Protein AF-A0A1W2D1C5-F1 (afdb_monomer_lite)

Secondary structure (DSSP, 8-state):
--------TT-PPPPHHHHHH---SS---PPPPTTEEEEE-TTS-EEEEETTS--TTSPPPB--

Foldseek 3Di:
DDDDDPPPPPPDPQDPVRVVVPPQPEDDDDDEDAQWAWDADPSRYIDIDGQPDADPVRHGGHHD

Sequence (64 aa):
MKKSILNLVGAQELSKESQKSISGGCVKPTPPPPGYGVCLMANGCHYNIPCNAYCNNGTQPICP

Structure (mmCIF, N/CA/C/O backbone):
data_AF-A0A1W2D1C5-F1
#
_entry.id   AF-A0A1W2D1C5-F1
#
loop_
_atom_site.group_PDB
_atom_site.id
_atom_site.type_symbol
_atom_site.label_atom_id
_atom_site.label_alt_id
_atom_site.label_comp_id
_atom_site.label_asym_id
_atom_site.label_entity_id
_atom_site.label_seq_id
_atom_site.pdbx_PDB_ins_code
_atom_site.Cartn_x
_atom_site.Cartn_y
_atom_site.Cartn_z
_atom_site.occupancy
_atom_site.B_iso_or_equiv
_atom_site.auth_seq_id
_atom_site.auth_comp_id
_atom_site.auth_asym_id
_atom_site.auth_atom_id
_atom_site.pdbx_PDB_model_num
ATOM 1 N N . MET A 1 1 ? -24.826 30.965 17.318 1.00 47.12 1 MET A N 1
ATOM 2 C CA . MET A 1 1 ? -24.422 29.571 17.026 1.00 47.12 1 MET A CA 1
ATOM 3 C C . MET A 1 1 ? -24.716 28.724 18.260 1.00 47.12 1 MET A C 1
ATOM 5 O O . MET A 1 1 ? -24.142 28.995 19.307 1.00 47.12 1 MET A O 1
ATOM 9 N N . LYS A 1 2 ? -25.674 27.790 18.190 1.00 44.97 2 LYS A N 1
ATOM 10 C CA . LYS A 1 2 ? -26.021 26.912 19.322 1.00 44.97 2 LYS A CA 1
ATOM 11 C C . LYS A 1 2 ? -24.923 25.851 19.468 1.00 44.97 2 LYS A C 1
ATOM 13 O O . LYS A 1 2 ? -24.740 25.043 18.565 1.00 44.97 2 LYS A O 1
ATOM 18 N N . LYS A 1 3 ? -24.170 25.887 20.571 1.00 50.75 3 LYS A N 1
ATOM 19 C CA . LYS A 1 3 ? -23.205 24.840 20.933 1.00 50.75 3 LYS A CA 1
ATOM 20 C C . LYS A 1 3 ? -24.000 23.633 21.434 1.00 50.75 3 LYS A C 1
ATOM 22 O O . LYS A 1 3 ? -24.521 23.678 22.544 1.00 50.75 3 LYS A O 1
ATOM 27 N N . SER A 1 4 ? -24.129 22.586 20.621 1.00 53.06 4 SER A N 1
ATOM 28 C CA . SER A 1 4 ? -24.586 21.286 21.121 1.00 53.06 4 SER A CA 1
ATOM 29 C C . SER A 1 4 ? -23.495 20.718 22.020 1.00 53.06 4 SER A C 1
ATOM 31 O O . SER A 1 4 ? -22.421 20.357 21.546 1.00 53.06 4 SER A O 1
ATOM 33 N N . ILE A 1 5 ? -23.754 20.688 23.324 1.00 64.69 5 ILE A N 1
ATOM 34 C CA . ILE A 1 5 ? -22.917 19.973 24.285 1.00 64.69 5 ILE A CA 1
ATOM 35 C C . ILE A 1 5 ? -23.268 18.494 24.128 1.00 64.69 5 ILE A C 1
ATOM 37 O O . ILE A 1 5 ? -24.397 18.086 24.397 1.00 64.69 5 ILE A O 1
ATOM 41 N N . LEU A 1 6 ? -22.319 17.708 23.624 1.00 58.22 6 LEU A N 1
ATOM 42 C CA . LEU A 1 6 ? -22.459 16.264 23.489 1.00 58.22 6 LEU A CA 1
ATOM 43 C C . LEU A 1 6 ? -22.465 15.654 24.900 1.00 58.22 6 LEU A C 1
ATOM 45 O O . LEU A 1 6 ? -21.434 15.605 25.566 1.00 58.22 6 LEU A O 1
ATOM 49 N N . ASN A 1 7 ? -23.641 15.256 25.386 1.00 55.03 7 ASN A N 1
ATOM 50 C CA . ASN A 1 7 ? -23.805 14.667 26.713 1.00 55.03 7 ASN A CA 1
ATOM 51 C C . ASN A 1 7 ? -23.446 13.173 26.638 1.00 55.03 7 ASN A C 1
ATOM 53 O O . ASN A 1 7 ? -24.270 12.340 26.268 1.00 55.03 7 ASN A O 1
ATOM 57 N N . LEU A 1 8 ? -22.186 12.842 26.925 1.00 59.62 8 LEU A N 1
ATOM 58 C CA . LEU A 1 8 ? -21.621 11.485 26.864 1.00 59.62 8 LEU A CA 1
ATOM 59 C C . LEU A 1 8 ? -21.961 10.668 28.125 1.00 59.62 8 LEU A C 1
ATOM 61 O O . LEU A 1 8 ? -21.080 10.160 28.818 1.00 59.62 8 LEU A O 1
ATOM 65 N N . VAL A 1 9 ? -23.251 10.543 28.442 1.00 58.09 9 VAL A N 1
ATOM 66 C CA . VAL A 1 9 ? -23.710 9.680 29.539 1.00 58.09 9 VAL A CA 1
ATOM 67 C C . VAL A 1 9 ? -23.439 8.224 29.145 1.00 58.09 9 VAL A C 1
ATOM 69 O O . VAL A 1 9 ? -24.117 7.681 28.278 1.00 58.09 9 VAL A O 1
ATOM 72 N N . GLY A 1 10 ? -22.419 7.610 29.753 1.00 56.94 10 GLY A N 1
ATOM 73 C CA . GLY A 1 10 ? -22.038 6.211 29.516 1.00 56.94 10 GLY A CA 1
ATOM 74 C C . GLY A 1 10 ? -20.764 5.991 28.693 1.00 56.94 10 GLY A C 1
ATOM 75 O O . GLY A 1 10 ? -20.433 4.843 28.405 1.00 56.94 10 GLY A O 1
ATOM 76 N N . ALA A 1 11 ? -20.022 7.043 28.327 1.00 58.38 11 ALA A N 1
ATOM 77 C CA . ALA A 1 11 ? -18.706 6.864 27.718 1.00 58.38 11 ALA A CA 1
ATOM 78 C C . ALA A 1 11 ? -17.720 6.319 28.762 1.00 58.38 11 ALA A C 1
ATOM 80 O O . ALA A 1 11 ? -17.287 7.033 29.664 1.00 58.38 11 ALA A O 1
ATOM 81 N N . GLN A 1 12 ? -17.401 5.032 28.660 1.00 63.84 12 GLN A N 1
ATOM 82 C CA . GLN A 1 12 ? -16.400 4.398 29.505 1.00 63.84 12 GLN A CA 1
ATOM 83 C C . GLN A 1 12 ? -15.014 4.816 29.001 1.00 63.84 12 GLN A C 1
ATOM 85 O O . GLN A 1 12 ? -14.705 4.638 27.820 1.00 63.84 12 GLN A O 1
ATOM 90 N N . GLU A 1 13 ? -14.191 5.409 29.870 1.00 60.62 13 GLU A N 1
ATOM 91 C CA . GLU A 1 13 ? -12.800 5.708 29.533 1.00 60.62 13 GLU A CA 1
ATOM 92 C C . GLU A 1 13 ? -12.090 4.401 29.176 1.00 60.62 13 GLU A C 1
ATOM 94 O O . GLU A 1 13 ? -11.966 3.486 29.991 1.00 60.62 13 GLU A O 1
ATOM 99 N N . LEU A 1 14 ? -11.647 4.300 27.925 1.00 57.75 14 LEU A N 1
ATOM 100 C CA . LEU A 1 14 ? -10.856 3.168 27.474 1.00 57.75 14 LEU A CA 1
ATOM 101 C C . LEU A 1 14 ? -9.575 3.113 28.302 1.00 57.75 14 LEU A C 1
ATOM 103 O O . LEU A 1 14 ? -8.840 4.098 28.397 1.00 57.75 14 LEU A O 1
ATOM 107 N N . SER A 1 15 ? -9.287 1.943 28.872 1.00 61.66 15 SER A N 1
ATOM 108 C CA . SER A 1 15 ? -8.013 1.714 29.541 1.00 61.66 15 SER A CA 1
ATOM 109 C C . SER A 1 15 ? -6.860 2.029 28.581 1.00 61.66 15 SER A C 1
ATOM 111 O O . SER A 1 15 ? -6.964 1.813 27.370 1.00 61.66 15 SER A O 1
ATOM 113 N N . LYS A 1 16 ? -5.734 2.524 29.114 1.00 57.50 16 LYS A N 1
ATOM 114 C CA . LYS A 1 16 ? -4.527 2.843 28.321 1.00 57.50 16 LYS A CA 1
ATOM 115 C C . LYS A 1 16 ? -4.090 1.670 27.429 1.00 57.50 16 LYS A C 1
ATOM 117 O O . LYS A 1 16 ? -3.555 1.869 26.343 1.00 57.50 16 LYS A O 1
ATOM 122 N N . GLU A 1 17 ? -4.355 0.448 27.882 1.00 55.41 17 GLU A N 1
ATOM 123 C CA . GLU A 1 17 ? -4.092 -0.801 27.167 1.00 55.41 17 GLU A CA 1
ATOM 124 C C . GLU A 1 17 ? -5.078 -1.050 26.009 1.00 55.41 17 GLU A C 1
ATOM 126 O O . GLU A 1 17 ? -4.663 -1.432 24.912 1.00 55.41 17 GLU A O 1
ATOM 131 N N . SER A 1 18 ? -6.364 -0.730 26.201 1.00 53.72 18 SER A N 1
ATOM 132 C CA . SER A 1 18 ? 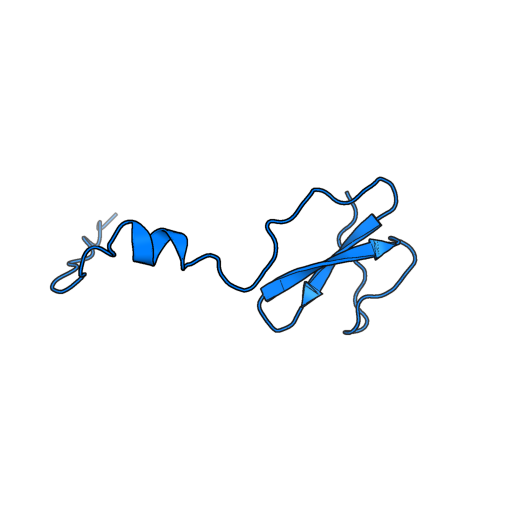-7.377 -0.786 25.139 1.00 53.72 18 SER A CA 1
ATOM 133 C C . SER A 1 18 ? -7.123 0.270 24.070 1.00 53.72 18 SER A C 1
ATOM 135 O O . SER A 1 18 ? -7.189 -0.062 22.896 1.00 53.72 18 SER A O 1
ATOM 137 N N . GLN A 1 19 ? -6.738 1.499 24.445 1.00 55.41 19 GLN A N 1
ATOM 138 C CA . GLN A 1 19 ? -6.358 2.560 23.496 1.00 55.41 19 GLN A CA 1
ATOM 139 C C . GLN A 1 19 ? -5.162 2.167 22.623 1.00 55.41 19 GLN A C 1
ATOM 141 O O . GLN A 1 19 ? -5.152 2.445 21.426 1.00 55.41 19 GLN A O 1
ATOM 146 N N . LYS A 1 20 ? -4.167 1.486 23.206 1.00 50.72 20 LYS A N 1
ATOM 147 C CA . LYS A 1 20 ? -2.995 0.983 22.474 1.00 50.72 20 LYS A CA 1
ATOM 148 C C . LYS A 1 20 ? -3.360 -0.131 21.485 1.00 50.72 20 LYS A C 1
ATOM 150 O O . LYS A 1 20 ? -2.696 -0.277 20.462 1.00 50.72 20 LYS A O 1
ATOM 155 N N . SER A 1 21 ? -4.422 -0.877 21.789 1.00 49.41 21 SER A N 1
ATOM 156 C CA . SER A 1 21 ? -4.972 -1.950 20.952 1.00 49.41 21 SER A CA 1
ATOM 157 C C . SER A 1 21 ? -5.946 -1.444 19.884 1.00 49.41 21 SER A C 1
ATOM 159 O O . SER A 1 21 ? -6.259 -2.181 18.955 1.00 49.41 21 SER A O 1
ATOM 161 N N . ILE A 1 22 ? -6.338 -0.163 19.923 1.00 53.28 22 ILE A N 1
ATOM 162 C CA . ILE A 1 22 ? -6.918 0.544 18.769 1.00 53.28 22 ILE A CA 1
ATOM 163 C C . ILE A 1 22 ? -5.789 0.943 17.803 1.00 53.28 22 ILE A C 1
ATOM 165 O O . ILE A 1 22 ? -5.750 2.051 17.272 1.00 53.28 22 ILE A O 1
ATOM 169 N N . SER A 1 23 ? -4.827 0.051 17.556 1.00 48.22 23 SER A N 1
ATOM 170 C CA . SER A 1 23 ? -4.039 0.135 16.334 1.00 48.22 23 SER A CA 1
ATOM 171 C C . SER A 1 23 ? -4.953 -0.378 15.227 1.00 48.22 23 SER A C 1
ATOM 173 O O . SER A 1 23 ? -5.006 -1.561 14.907 1.00 48.22 23 SER A O 1
ATOM 175 N N . GLY A 1 24 ? -5.810 0.517 14.733 1.00 48.69 24 GLY A N 1
ATOM 176 C CA . GLY A 1 24 ? -6.783 0.195 13.702 1.00 48.69 24 GLY A CA 1
ATOM 177 C C . GLY A 1 24 ? -6.083 -0.406 12.490 1.00 48.69 24 GLY A C 1
ATOM 178 O O . GLY A 1 24 ? -5.485 0.347 11.738 1.00 48.69 24 GLY A O 1
ATOM 179 N N . GLY A 1 25 ? -6.133 -1.739 12.371 1.00 55.69 25 GLY A N 1
ATOM 180 C CA . GLY A 1 25 ? -6.021 -2.614 11.191 1.00 55.69 25 GLY A CA 1
ATOM 181 C C . GLY A 1 25 ? -4.847 -2.458 10.219 1.00 55.69 25 GLY A C 1
ATOM 182 O O . GLY A 1 25 ? -4.640 -3.329 9.380 1.00 55.69 25 GLY A O 1
ATOM 183 N N . CYS A 1 26 ? -4.087 -1.377 10.298 1.00 57.94 26 CYS A N 1
ATOM 184 C CA . CYS 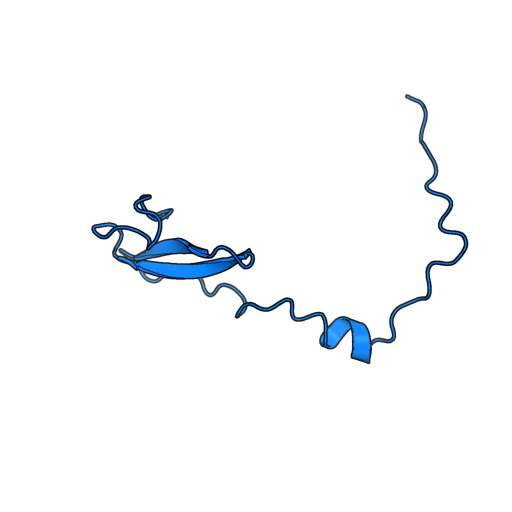A 1 26 ? -3.278 -0.858 9.217 1.00 57.94 26 CYS A CA 1
ATOM 185 C C . CYS A 1 26 ? -1.952 -0.379 9.791 1.00 57.94 26 CYS A C 1
ATOM 187 O O . CYS A 1 26 ? -1.908 0.384 10.759 1.00 57.94 26 CYS A O 1
ATOM 189 N N . VAL A 1 27 ? -0.856 -0.827 9.182 1.00 59.84 27 VAL A N 1
ATOM 190 C CA . VAL A 1 27 ? 0.485 -0.340 9.505 1.00 59.84 27 VAL A CA 1
ATOM 191 C C . VAL A 1 27 ? 0.473 1.183 9.384 1.00 59.84 27 VAL A C 1
ATOM 193 O O . VAL A 1 27 ? -0.005 1.719 8.383 1.00 59.84 27 VAL A O 1
ATOM 196 N N . LYS A 1 28 ? 0.962 1.876 10.422 1.00 57.66 28 LYS A N 1
ATOM 197 C CA . LYS A 1 28 ? 1.166 3.331 10.418 1.00 57.66 28 LYS A CA 1
ATOM 198 C C . LYS A 1 28 ? 1.756 3.727 9.057 1.00 57.66 28 LYS A C 1
ATOM 200 O O . LYS A 1 28 ? 2.800 3.170 8.719 1.00 57.66 28 LYS A O 1
ATOM 205 N N . PRO A 1 29 ? 1.130 4.640 8.292 1.00 56.22 29 PRO A N 1
ATOM 206 C CA . PRO A 1 29 ? 1.614 4.971 6.962 1.00 56.22 29 PRO A CA 1
ATOM 207 C C . PRO A 1 29 ? 3.017 5.562 7.092 1.00 56.22 29 PRO A C 1
ATOM 209 O O . PRO A 1 29 ? 3.205 6.670 7.598 1.00 56.22 29 PRO A O 1
ATOM 212 N N . THR A 1 30 ? 4.021 4.784 6.702 1.00 62.81 30 THR A N 1
ATOM 213 C CA . THR A 1 30 ? 5.337 5.312 6.379 1.00 62.81 30 THR A CA 1
ATOM 214 C C . THR A 1 30 ? 5.194 6.098 5.081 1.00 62.81 30 THR A C 1
ATOM 216 O O . THR A 1 30 ? 4.510 5.625 4.168 1.00 62.81 30 THR A O 1
ATOM 219 N N . PRO A 1 31 ? 5.789 7.300 4.987 1.00 70.88 31 PRO A N 1
ATOM 220 C CA . PRO A 1 31 ? 5.735 8.071 3.755 1.00 70.88 31 PRO A CA 1
ATOM 221 C C . PRO A 1 31 ? 6.262 7.212 2.596 1.00 70.88 31 PRO A C 1
ATOM 223 O O . PRO A 1 31 ? 7.253 6.492 2.777 1.00 70.88 31 PRO A O 1
ATOM 226 N N . PRO A 1 32 ? 5.588 7.229 1.435 1.00 77.19 32 PRO A N 1
ATOM 227 C CA . PRO A 1 32 ? 6.014 6.436 0.298 1.00 77.19 32 PRO A CA 1
ATOM 228 C C . PRO A 1 32 ? 7.406 6.888 -0.173 1.00 77.19 32 PRO A C 1
ATOM 230 O O . PRO A 1 32 ? 7.733 8.077 -0.095 1.00 77.19 32 PRO A O 1
ATOM 233 N N . PRO A 1 33 ? 8.250 5.957 -0.649 1.00 81.00 33 PRO A N 1
ATOM 234 C CA . PRO A 1 33 ? 9.514 6.318 -1.278 1.00 81.00 33 PRO A CA 1
ATOM 235 C C . PRO A 1 33 ? 9.278 7.143 -2.562 1.00 81.00 33 PRO A C 1
ATOM 237 O O . PRO A 1 33 ? 8.187 7.096 -3.135 1.00 81.00 33 PRO A O 1
ATOM 240 N N . PRO A 1 34 ? 10.287 7.881 -3.060 1.00 83.75 34 PRO A N 1
ATOM 241 C CA . PRO A 1 34 ? 10.162 8.658 -4.293 1.00 83.75 34 PRO A CA 1
ATOM 242 C C . PRO A 1 34 ? 9.708 7.792 -5.477 1.00 83.75 34 PRO A C 1
ATOM 244 O O . PRO A 1 34 ? 10.231 6.697 -5.687 1.00 83.75 34 PRO A O 1
ATOM 247 N N . GLY A 1 35 ? 8.737 8.280 -6.253 1.00 86.88 35 GLY A N 1
ATOM 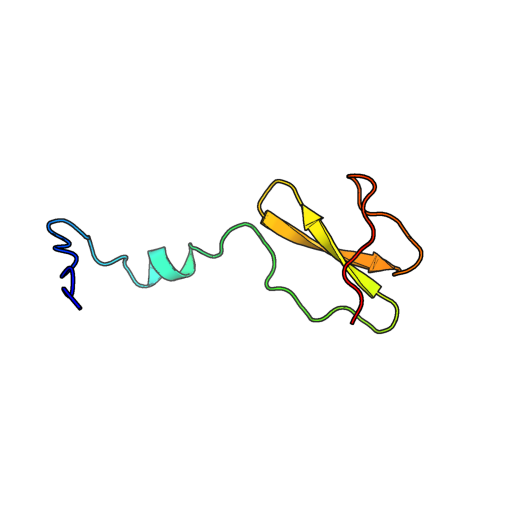248 C CA . GLY A 1 35 ? 8.147 7.542 -7.379 1.00 86.88 35 GLY A CA 1
ATOM 249 C C . GLY A 1 35 ? 7.051 6.539 -6.992 1.00 86.88 35 GLY A C 1
ATOM 250 O O . GLY A 1 35 ? 6.506 5.868 -7.872 1.00 86.88 35 GLY A O 1
ATOM 251 N N . TYR A 1 36 ? 6.707 6.448 -5.705 1.00 91.06 36 TYR A N 1
ATOM 252 C CA . TYR A 1 36 ? 5.587 5.657 -5.204 1.00 91.06 36 TYR A CA 1
ATOM 253 C C . TYR A 1 36 ? 4.480 6.573 -4.691 1.00 91.06 36 TYR A C 1
ATOM 255 O O . TYR A 1 36 ? 4.737 7.634 -4.122 1.00 91.06 36 TYR A O 1
ATOM 263 N N . GLY A 1 37 ? 3.243 6.131 -4.878 1.00 89.50 37 GLY A N 1
ATOM 264 C CA . GLY A 1 37 ? 2.058 6.753 -4.311 1.00 89.50 37 GLY A CA 1
ATOM 265 C C . GLY A 1 37 ? 1.332 5.798 -3.372 1.00 89.50 37 GLY A C 1
ATOM 266 O O . GLY A 1 37 ? 1.756 4.659 -3.156 1.00 89.50 37 GLY A O 1
ATOM 267 N N . VAL A 1 38 ? 0.222 6.272 -2.815 1.00 89.00 38 VAL A N 1
ATOM 268 C CA . VAL A 1 38 ? -0.581 5.532 -1.838 1.00 89.00 38 VAL A CA 1
ATOM 269 C C . VAL A 1 38 ? -1.917 5.105 -2.442 1.00 89.00 38 VAL A C 1
ATOM 271 O O . VAL A 1 38 ? -2.641 5.927 -3.003 1.00 89.00 38 VAL A O 1
ATOM 274 N N . CYS A 1 39 ? -2.266 3.829 -2.284 1.00 88.81 39 CYS A N 1
ATOM 275 C CA . CYS A 1 39 ? -3.584 3.282 -2.608 1.00 88.81 39 CYS A CA 1
ATOM 276 C C . CYS A 1 39 ? -4.387 2.986 -1.338 1.00 88.81 39 CYS A C 1
ATOM 278 O O . CYS A 1 39 ? -3.840 2.504 -0.344 1.00 88.81 39 CYS A O 1
ATOM 280 N N . LEU A 1 40 ? -5.699 3.223 -1.400 1.00 85.38 40 LEU A N 1
ATOM 281 C CA . LEU A 1 40 ? -6.665 2.864 -0.361 1.00 85.38 40 LEU A CA 1
ATOM 282 C C . LEU A 1 40 ? -7.165 1.428 -0.564 1.00 85.38 40 LEU A C 1
ATOM 284 O O . LEU A 1 40 ? -7.637 1.064 -1.641 1.00 85.38 40 LEU A O 1
ATOM 288 N N . MET A 1 41 ? -7.097 0.620 0.486 1.00 78.81 41 MET A N 1
ATOM 289 C CA . MET A 1 41 ? -7.745 -0.685 0.567 1.00 78.81 41 MET A CA 1
ATOM 290 C C . MET A 1 41 ? -9.174 -0.541 1.098 1.00 78.81 41 MET A C 1
ATOM 292 O O . MET A 1 41 ? -9.490 0.378 1.852 1.00 78.81 41 MET A O 1
ATOM 296 N N . ALA A 1 42 ? -10.035 -1.507 0.765 1.00 76.00 42 ALA A N 1
ATOM 297 C CA . ALA A 1 42 ? -11.431 -1.539 1.210 1.00 76.00 42 ALA A CA 1
ATOM 298 C C . ALA A 1 42 ? -11.596 -1.577 2.745 1.00 76.00 42 ALA A C 1
ATOM 300 O O . ALA A 1 42 ? -12.631 -1.177 3.265 1.00 76.00 42 ALA A O 1
ATOM 301 N N . ASN A 1 43 ? -10.572 -2.028 3.474 1.00 73.38 43 ASN A N 1
ATOM 302 C CA . ASN A 1 43 ? -10.535 -2.049 4.938 1.00 73.38 43 ASN A CA 1
ATOM 303 C C . ASN A 1 43 ? -10.033 -0.729 5.564 1.00 73.38 43 ASN A C 1
ATOM 305 O O . ASN A 1 43 ? -9.783 -0.691 6.766 1.00 73.38 43 ASN A O 1
ATOM 309 N N . GLY A 1 44 ? -9.853 0.335 4.770 1.00 72.62 44 GLY A N 1
ATOM 310 C CA . GLY A 1 44 ? -9.342 1.629 5.234 1.00 72.62 44 GLY A CA 1
ATOM 311 C C . GLY A 1 44 ? -7.820 1.688 5.399 1.00 72.62 44 GLY A C 1
ATOM 312 O O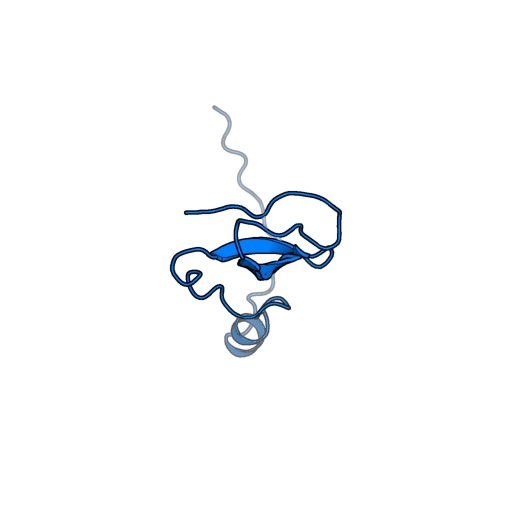 . GLY A 1 44 ? -7.297 2.707 5.845 1.00 72.62 44 GLY A O 1
ATOM 313 N N . CYS A 1 45 ? -7.100 0.624 5.034 1.00 79.50 45 CYS A N 1
ATOM 314 C CA . CYS A 1 45 ? -5.644 0.598 5.076 1.00 79.50 45 CYS A CA 1
ATOM 315 C C . CYS A 1 45 ? -5.011 1.171 3.812 1.00 79.50 45 CYS A C 1
ATOM 317 O O . CYS A 1 45 ? -5.588 1.144 2.731 1.00 79.50 45 CYS A O 1
ATOM 319 N N . HIS A 1 46 ? -3.774 1.636 3.947 1.00 81.75 46 HIS A N 1
ATOM 320 C CA . HIS A 1 46 ? -2.983 2.167 2.848 1.00 81.75 46 HIS A CA 1
ATOM 321 C C . HIS A 1 46 ? -1.868 1.198 2.454 1.00 81.75 46 HIS A C 1
ATOM 323 O O . HIS A 1 46 ? -1.314 0.511 3.314 1.00 81.75 46 HIS A O 1
ATOM 329 N N . TYR A 1 47 ? -1.511 1.167 1.172 1.00 83.38 47 TYR A N 1
ATOM 330 C CA . TYR A 1 47 ? -0.304 0.494 0.689 1.00 83.38 47 TYR A CA 1
ATOM 331 C C . TYR A 1 47 ? 0.396 1.322 -0.387 1.00 83.38 47 TYR A C 1
ATOM 333 O O . TYR A 1 47 ? -0.241 2.105 -1.094 1.00 83.38 47 TYR A O 1
ATOM 341 N N . ASN A 1 48 ? 1.711 1.134 -0.499 1.00 87.81 48 ASN A N 1
ATOM 342 C CA . ASN A 1 48 ? 2.546 1.852 -1.454 1.00 87.81 48 ASN A CA 1
ATOM 343 C C . ASN A 1 48 ? 2.635 1.069 -2.764 1.00 87.81 48 ASN A C 1
ATOM 345 O O . ASN A 1 48 ? 2.849 -0.144 -2.756 1.00 87.81 48 ASN A O 1
ATOM 349 N N . ILE A 1 49 ? 2.518 1.770 -3.885 1.00 89.31 49 ILE A N 1
ATOM 350 C CA . ILE A 1 49 ? 2.666 1.205 -5.229 1.00 89.31 49 ILE A CA 1
ATOM 351 C C . ILE A 1 49 ? 3.350 2.240 -6.139 1.00 89.31 49 ILE A C 1
ATOM 353 O O . ILE A 1 49 ? 3.229 3.439 -5.867 1.00 89.31 49 ILE A O 1
ATOM 357 N N . PRO A 1 50 ? 4.072 1.837 -7.199 1.00 92.12 50 PRO A N 1
ATOM 358 C CA . PRO A 1 50 ? 4.621 2.789 -8.159 1.00 92.12 50 PRO A CA 1
ATOM 359 C C . PRO A 1 50 ? 3.555 3.721 -8.754 1.00 92.12 50 PRO A C 1
ATOM 361 O O . PRO A 1 50 ? 2.463 3.278 -9.106 1.00 92.12 50 PRO A O 1
ATOM 364 N N . CYS A 1 51 ? 3.887 5.003 -8.923 1.00 90.75 51 CYS A N 1
ATOM 365 C CA . CYS A 1 51 ? 2.978 6.021 -9.473 1.00 90.75 51 CYS A CA 1
ATOM 366 C C . CYS A 1 51 ? 2.542 5.770 -10.925 1.00 90.75 51 CYS A C 1
ATOM 368 O O . CYS A 1 51 ? 1.580 6.365 -11.401 1.00 90.75 51 CYS A O 1
ATOM 370 N N . ASN A 1 52 ? 3.248 4.893 -11.638 1.00 91.88 52 ASN A N 1
ATOM 371 C CA . ASN A 1 52 ? 2.915 4.461 -12.993 1.00 91.88 52 ASN A CA 1
ATOM 372 C C . ASN A 1 52 ? 2.051 3.184 -13.036 1.00 91.88 52 ASN A C 1
ATOM 374 O O . ASN A 1 52 ? 1.741 2.707 -14.126 1.00 91.88 52 ASN A O 1
ATOM 378 N N . ALA A 1 53 ? 1.681 2.621 -11.883 1.00 92.25 53 ALA A N 1
ATOM 379 C CA . ALA A 1 53 ? 0.816 1.452 -11.769 1.00 92.25 53 ALA A CA 1
ATOM 380 C C . ALA A 1 53 ? -0.602 1.840 -11.311 1.00 92.25 53 ALA A C 1
ATOM 382 O O . ALA A 1 53 ? -0.871 2.985 -10.947 1.00 92.25 53 ALA A O 1
ATOM 383 N N . TYR A 1 54 ? -1.516 0.868 -11.325 1.00 92.12 54 TYR A N 1
ATOM 384 C CA . TYR A 1 54 ? -2.896 1.033 -10.868 1.00 92.12 54 TYR A CA 1
ATOM 385 C C . TYR A 1 54 ? -3.127 0.310 -9.540 1.00 92.12 54 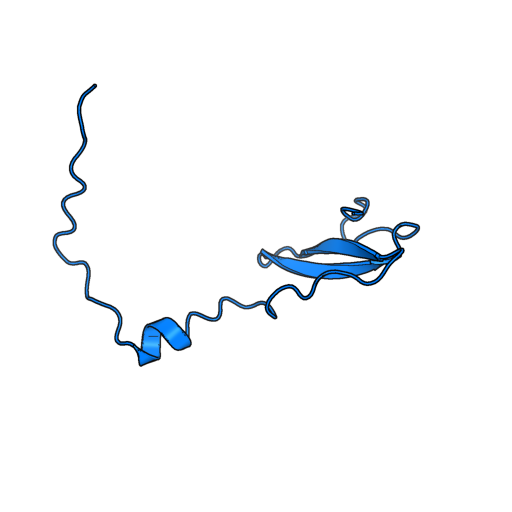TYR A C 1
ATOM 387 O O . TYR A 1 54 ? -2.601 -0.780 -9.309 1.00 92.12 54 TYR A O 1
ATOM 395 N N . CYS A 1 55 ? -3.946 0.908 -8.677 1.00 89.19 55 CYS A N 1
ATOM 396 C CA . CYS A 1 55 ? -4.478 0.264 -7.484 1.00 89.19 55 CYS A CA 1
ATOM 397 C C . CYS A 1 55 ? -5.363 -0.943 -7.865 1.00 89.19 55 CYS A C 1
ATOM 399 O O . CYS A 1 55 ? -5.865 -1.037 -8.985 1.00 89.19 55 CYS A O 1
ATOM 401 N N . ASN A 1 56 ? -5.626 -1.849 -6.916 1.00 85.94 56 ASN A N 1
ATOM 402 C CA . ASN A 1 56 ? -6.410 -3.073 -7.169 1.00 85.94 56 ASN A CA 1
ATOM 403 C C . ASN A 1 56 ? -7.868 -2.806 -7.591 1.00 85.94 56 ASN A C 1
ATOM 405 O O . ASN A 1 56 ? -8.516 -3.667 -8.174 1.00 85.94 56 ASN A O 1
ATOM 409 N N . ASN A 1 57 ? -8.388 -1.618 -7.290 1.00 85.38 57 ASN A N 1
ATOM 410 C CA . ASN A 1 57 ? -9.703 -1.136 -7.715 1.00 85.38 57 ASN A CA 1
ATOM 411 C C . ASN A 1 57 ? -9.673 -0.408 -9.080 1.00 85.38 57 ASN A C 1
ATOM 413 O O . ASN A 1 57 ? -10.686 0.157 -9.481 1.00 85.38 57 ASN A O 1
ATOM 417 N N . GLY A 1 58 ? -8.525 -0.368 -9.766 1.00 86.88 58 GLY A N 1
ATOM 418 C CA . GLY A 1 58 ? -8.342 0.315 -11.048 1.00 86.88 58 GLY A CA 1
ATOM 419 C C . GLY A 1 58 ? -8.105 1.827 -10.958 1.00 86.88 58 GLY A C 1
ATOM 420 O O . GLY A 1 58 ? -7.984 2.473 -11.996 1.00 86.88 58 GLY A O 1
ATOM 421 N N . THR A 1 59 ? -8.022 2.419 -9.760 1.00 87.94 59 THR A N 1
ATOM 422 C CA . THR A 1 59 ? -7.713 3.853 -9.608 1.00 87.94 59 THR A CA 1
ATOM 423 C C . THR A 1 59 ? -6.209 4.114 -9.637 1.00 87.94 59 THR A C 1
ATOM 425 O O . THR A 1 59 ? -5.408 3.217 -9.379 1.00 87.94 59 THR A O 1
ATOM 428 N N . GLN A 1 60 ? -5.804 5.353 -9.919 1.00 91.25 60 GLN A N 1
ATOM 429 C CA . GLN A 1 60 ? -4.406 5.761 -9.768 1.00 91.25 60 GLN A CA 1
ATOM 430 C C . GLN A 1 60 ? -4.048 5.981 -8.287 1.00 91.25 60 GLN A C 1
ATOM 432 O O . GLN A 1 60 ? -4.914 6.403 -7.511 1.00 91.25 60 GLN A O 1
ATOM 437 N N . PRO A 1 61 ? -2.799 5.696 -7.880 1.00 90.94 61 PRO A N 1
ATOM 438 C CA . PRO A 1 61 ? -2.321 5.999 -6.537 1.00 90.94 61 PRO A CA 1
ATOM 439 C C . PRO A 1 61 ? -2.187 7.512 -6.316 1.00 90.94 61 PRO A C 1
ATOM 441 O O . PRO A 1 61 ? -1.936 8.273 -7.250 1.00 90.94 61 PRO A O 1
ATOM 444 N N . ILE 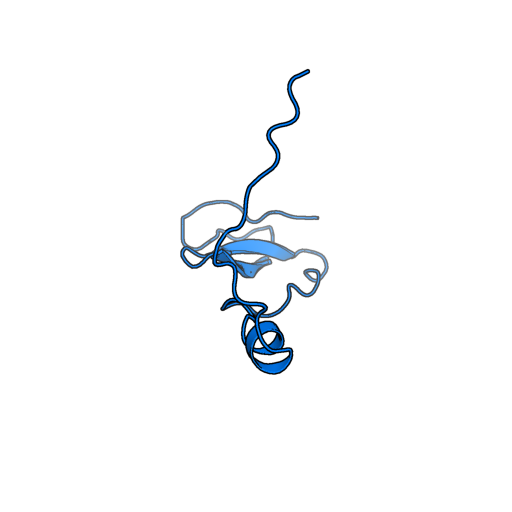A 1 62 ? -2.301 7.951 -5.062 1.00 87.69 62 ILE A N 1
ATOM 445 C CA . ILE A 1 62 ? -2.048 9.345 -4.682 1.00 87.69 62 ILE A CA 1
ATOM 446 C C . ILE A 1 62 ? -0.534 9.545 -4.592 1.00 87.69 62 ILE A C 1
ATOM 448 O O . ILE A 1 62 ? 0.103 9.040 -3.666 1.00 87.69 62 ILE A O 1
ATOM 452 N N . CYS A 1 63 ? 0.033 10.250 -5.565 1.00 85.06 63 CYS A N 1
ATOM 453 C CA . CYS A 1 63 ? 1.464 10.533 -5.650 1.00 85.06 63 CYS A CA 1
ATOM 454 C C . CYS A 1 63 ? 1.816 11.860 -4.954 1.00 85.06 63 CYS A C 1
ATOM 456 O O . CYS A 1 63 ? 1.052 12.818 -5.104 1.00 85.06 63 CYS A O 1
ATOM 458 N N . PRO A 1 64 ? 2.920 11.913 -4.182 1.00 75.69 64 PRO A N 1
ATOM 459 C CA . PRO A 1 64 ? 3.435 13.147 -3.588 1.00 75.69 64 PRO A CA 1
ATOM 460 C C . PRO A 1 64 ? 4.074 14.088 -4.618 1.00 75.69 64 PRO A C 1
ATOM 462 O O . PRO A 1 64 ? 4.521 13.602 -5.684 1.00 75.69 64 PRO A O 1
#

Organism: NCBI:txid1434700

Radius of gyration: 18.3 Å; chains: 1; bounding box: 36×33×42 Å

pLDDT: mean 71.32, std 15.64, range [44.97, 92.25]